Protein AF-A0A6V7LNT9-F1 (afdb_monomer)

Organism: NCBI:txid1563983

Solvent-accessible surface area (backbone atoms only — not comparable to full-atom values): 4532 Å² total; per-residue (Å²): 110,69,45,78,51,75,54,79,62,82,68,85,82,69,86,92,62,84,69,89,43,50,52,44,43,37,43,35,35,55,62,98,73,78,59,92,90,59,84,85,65,76,45,81,46,77,45,73,68,32,94,83,55,80,88,87,79,86,87,88,82,91,81,132

Foldseek 3Di:
DKDKDFPQDLDDDDPPDPPRWDKGKIKIWRDPDDDVVDDTDIDIDIDRTDPPDDDPDDDDDDDD

Mean predicted aligned error: 9.3 Å

Sequence (64 aa):
KWIIDEIHEKYYYCLPCCNEGEMNVQIRIPSQNYTIGETIKVLFITDVCSDNVEIIHVLVHLKQ

Structure (mmCIF, N/CA/C/O backbone):
data_AF-A0A6V7LNT9-F1
#
_entry.id   AF-A0A6V7LNT9-F1
#
loop_
_atom_site.group_PDB
_atom_site.id
_atom_site.type_symbol
_atom_site.label_atom_id
_atom_site.label_alt_id
_atom_site.label_comp_id
_atom_site.label_asym_id
_atom_site.label_entity_id
_atom_site.label_seq_id
_atom_site.pdbx_PDB_ins_code
_atom_site.Cartn_x
_atom_site.Cartn_y
_atom_site.Cartn_z
_atom_site.occupancy
_atom_site.B_iso_or_equiv
_atom_site.auth_seq_id
_atom_site.auth_comp_id
_atom_site.auth_asym_id
_atom_site.auth_atom_id
_atom_site.pdbx_PDB_model_num
ATOM 1 N N . LYS A 1 1 ? 0.700 9.875 14.355 1.00 50.12 1 LYS A N 1
ATOM 2 C CA . LYS A 1 1 ? 2.128 9.629 14.031 1.00 50.12 1 LYS A CA 1
ATOM 3 C C . LYS A 1 1 ? 2.132 8.400 13.142 1.00 50.12 1 LYS A C 1
ATOM 5 O O . LYS A 1 1 ? 1.695 7.371 13.623 1.00 50.12 1 LYS A O 1
ATOM 10 N N . TRP A 1 2 ? 2.479 8.532 11.863 1.00 48.44 2 TRP A N 1
ATOM 11 C CA . TRP A 1 2 ? 2.401 7.414 10.920 1.00 48.44 2 TRP A CA 1
ATOM 12 C C . TRP A 1 2 ? 3.398 6.323 11.302 1.00 48.44 2 TRP A C 1
ATOM 14 O O . TRP A 1 2 ? 4.547 6.631 11.621 1.00 48.44 2 TRP A O 1
ATOM 24 N N . ILE A 1 3 ? 2.947 5.076 11.281 1.00 56.25 3 ILE A N 1
ATOM 25 C CA . ILE A 1 3 ? 3.831 3.920 11.213 1.00 56.25 3 ILE A CA 1
ATOM 26 C C . ILE A 1 3 ? 4.186 3.773 9.745 1.00 56.25 3 ILE A C 1
ATOM 28 O O . ILE A 1 3 ? 3.303 3.792 8.881 1.00 56.25 3 ILE A O 1
ATOM 32 N N . ILE A 1 4 ? 5.478 3.686 9.483 1.00 54.44 4 ILE A N 1
ATOM 33 C CA . ILE A 1 4 ? 6.000 3.364 8.168 1.00 54.44 4 ILE A CA 1
ATOM 34 C C . ILE A 1 4 ? 6.314 1.876 8.239 1.00 54.44 4 ILE A C 1
ATOM 36 O O . ILE A 1 4 ? 7.161 1.482 9.037 1.00 54.44 4 ILE A O 1
ATOM 40 N N . ASP A 1 5 ? 5.577 1.072 7.481 1.00 52.47 5 ASP A N 1
ATOM 41 C CA . ASP A 1 5 ? 5.948 -0.316 7.236 1.00 52.47 5 ASP A CA 1
ATOM 42 C C . ASP A 1 5 ? 6.507 -0.354 5.810 1.00 52.47 5 ASP A C 1
ATOM 44 O O . ASP A 1 5 ? 5.774 -0.246 4.820 1.00 52.47 5 ASP A O 1
ATOM 48 N N . GLU A 1 6 ? 7.836 -0.324 5.706 1.00 46.28 6 GLU A N 1
ATOM 49 C CA . GLU A 1 6 ? 8.536 -0.343 4.422 1.00 46.28 6 GLU A CA 1
ATOM 50 C C . GLU A 1 6 ? 8.586 -1.782 3.912 1.00 46.28 6 GLU A C 1
ATOM 52 O O . GLU A 1 6 ? 9.538 -2.527 4.154 1.00 46.28 6 GLU A O 1
ATOM 57 N N . ILE A 1 7 ? 7.535 -2.186 3.204 1.00 49.84 7 ILE A N 1
ATOM 58 C CA . ILE A 1 7 ? 7.531 -3.450 2.474 1.00 49.84 7 ILE A CA 1
ATOM 59 C C . ILE A 1 7 ? 8.310 -3.241 1.170 1.00 49.84 7 ILE A C 1
ATOM 61 O O . ILE A 1 7 ? 7.752 -2.892 0.134 1.00 49.84 7 ILE A O 1
ATOM 65 N N . HIS A 1 8 ? 9.625 -3.455 1.225 1.00 44.28 8 HIS A N 1
ATOM 66 C CA . HIS A 1 8 ? 10.487 -3.500 0.042 1.00 44.28 8 HIS A CA 1
ATOM 67 C C . HIS A 1 8 ? 10.315 -4.839 -0.692 1.00 44.28 8 HIS A C 1
ATOM 69 O O . HIS A 1 8 ? 11.196 -5.701 -0.654 1.00 44.28 8 HIS A O 1
ATOM 75 N N . GLU A 1 9 ? 9.169 -5.055 -1.336 1.00 44.50 9 GLU A N 1
ATOM 76 C CA . GLU A 1 9 ? 8.985 -6.234 -2.185 1.00 44.50 9 GLU A CA 1
ATOM 77 C C . GLU A 1 9 ? 9.545 -5.976 -3.588 1.00 44.50 9 GLU A C 1
ATOM 79 O O . GLU A 1 9 ? 8.973 -5.251 -4.397 1.00 44.50 9 GLU A O 1
ATOM 84 N N . LYS A 1 10 ? 10.696 -6.596 -3.882 1.00 40.25 10 LYS A N 1
ATOM 85 C CA . LYS A 1 10 ? 11.216 -6.707 -5.249 1.00 40.25 10 LYS A CA 1
ATOM 86 C C . LYS A 1 10 ? 10.410 -7.767 -5.990 1.00 40.25 10 LYS A C 1
ATOM 88 O O . LYS A 1 10 ? 10.631 -8.964 -5.795 1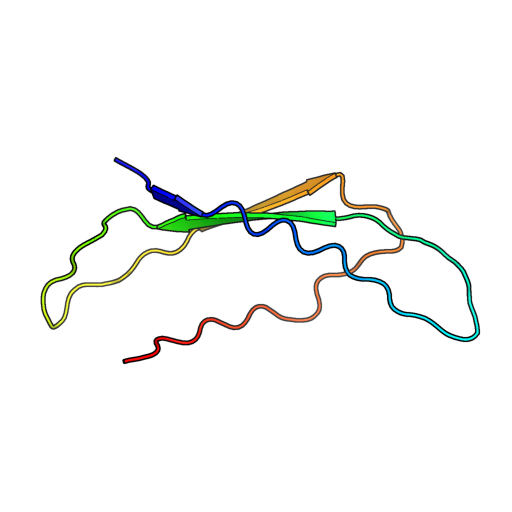.00 40.25 10 LYS A O 1
ATOM 93 N N . TYR A 1 11 ? 9.484 -7.338 -6.836 1.00 46.03 11 TYR A N 1
ATOM 94 C CA . TYR A 1 11 ? 8.742 -8.251 -7.698 1.00 46.03 11 TYR A CA 1
ATOM 95 C C . TYR A 1 11 ? 9.554 -8.565 -8.956 1.00 46.03 11 TYR A C 1
ATOM 97 O O . TYR A 1 11 ? 9.799 -7.695 -9.783 1.00 46.03 11 TYR A O 1
ATOM 105 N N . TYR A 1 12 ? 9.941 -9.832 -9.113 1.00 40.81 12 TYR A N 1
ATOM 106 C CA . TYR A 1 12 ? 10.487 -10.357 -10.363 1.00 40.81 12 TYR A CA 1
ATOM 107 C C . TYR A 1 12 ? 9.428 -11.232 -11.022 1.00 40.81 12 TYR A C 1
ATOM 109 O O . TYR A 1 12 ? 9.132 -12.326 -10.538 1.00 40.81 12 TYR A O 1
ATOM 117 N N . TYR A 1 13 ? 8.863 -10.780 -12.137 1.00 39.25 13 TYR A N 1
ATOM 118 C CA . TYR A 1 13 ? 8.087 -11.665 -12.996 1.00 39.25 13 TYR A CA 1
ATOM 119 C C . TYR A 1 13 ? 8.314 -11.320 -14.463 1.00 39.25 13 TYR A C 1
ATOM 121 O O . TYR A 1 13 ? 7.838 -10.280 -14.897 1.00 39.25 13 TYR A O 1
ATOM 129 N N . CYS A 1 14 ? 9.005 -12.192 -15.216 1.00 39.53 14 CYS A N 1
ATOM 130 C CA . CYS A 1 14 ? 8.517 -12.685 -16.515 1.00 39.53 14 CYS A CA 1
ATOM 131 C C . CYS A 1 14 ? 9.450 -13.728 -17.176 1.00 39.53 14 CYS A C 1
ATOM 133 O O . CYS A 1 14 ? 10.662 -13.547 -17.249 1.00 39.53 14 CYS A O 1
ATOM 135 N N . LEU A 1 15 ? 8.846 -14.765 -17.766 1.00 33.44 15 LEU A N 1
ATOM 136 C CA . LEU A 1 15 ? 9.338 -15.525 -18.927 1.00 33.44 15 LEU A CA 1
ATOM 137 C C . LEU A 1 15 ? 8.282 -15.320 -20.035 1.00 33.44 15 LEU A C 1
ATOM 139 O O . LEU A 1 15 ? 7.105 -15.510 -19.721 1.00 33.44 15 LEU A O 1
ATOM 143 N N . PRO A 1 16 ? 8.614 -14.958 -21.298 1.00 52.22 16 PRO A N 1
ATOM 144 C CA . PRO A 1 16 ? 9.925 -14.972 -21.955 1.00 52.22 16 PRO A CA 1
ATOM 145 C C . PRO A 1 16 ? 10.517 -13.577 -22.277 1.00 52.22 16 PRO A C 1
ATOM 147 O O . PRO A 1 16 ? 11.487 -13.495 -23.028 1.00 52.22 16 PRO A O 1
ATOM 150 N N . CYS A 1 17 ? 9.964 -12.478 -21.755 1.00 49.69 17 CYS A N 1
ATOM 151 C CA . CYS A 1 17 ? 10.444 -11.119 -22.043 1.00 49.69 17 CYS A CA 1
ATOM 152 C C . CYS A 1 17 ? 11.147 -10.524 -20.817 1.00 49.69 17 CYS A C 1
ATOM 154 O O . CYS A 1 17 ? 10.496 -10.050 -19.889 1.00 49.69 17 CYS A O 1
ATOM 156 N N . CYS A 1 18 ? 12.480 -10.563 -20.819 1.00 54.09 18 CYS A N 1
ATOM 157 C CA . CYS A 1 18 ? 13.337 -10.008 -19.774 1.00 54.09 18 CYS A CA 1
ATOM 158 C C . CYS A 1 18 ? 13.383 -8.474 -19.847 1.00 54.09 18 CYS A C 1
ATOM 160 O O . CYS A 1 18 ? 14.390 -7.908 -20.262 1.00 54.09 18 CYS A O 1
ATOM 162 N N 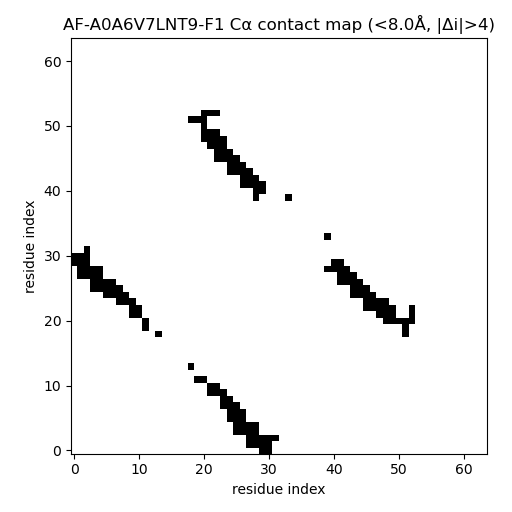. ASN A 1 19 ? 12.308 -7.795 -19.457 1.00 57.09 19 ASN A N 1
ATOM 163 C CA . ASN A 1 19 ? 12.417 -6.406 -19.027 1.00 57.09 19 ASN A CA 1
ATOM 164 C C . ASN A 1 19 ? 12.334 -6.426 -17.504 1.00 57.09 19 ASN A C 1
ATOM 166 O O . ASN A 1 19 ? 11.245 -6.528 -16.943 1.00 57.09 19 ASN A O 1
ATOM 170 N N . GLU A 1 20 ? 13.493 -6.397 -16.848 1.00 67.31 20 GLU A N 1
ATOM 171 C CA . GLU A 1 20 ? 13.560 -6.178 -15.406 1.00 67.31 20 GLU A CA 1
ATOM 172 C C . GLU A 1 20 ? 12.966 -4.798 -15.109 1.00 67.31 20 GLU A C 1
ATOM 174 O O . GLU A 1 20 ? 13.248 -3.823 -15.806 1.00 67.31 20 GLU A O 1
ATOM 179 N N . GLY A 1 21 ? 12.057 -4.737 -14.146 1.00 70.06 21 GLY A N 1
ATOM 180 C CA . GLY A 1 21 ? 11.386 -3.516 -13.734 1.00 70.06 21 GLY A CA 1
ATOM 181 C C . GLY A 1 21 ? 11.457 -3.413 -12.224 1.00 70.06 21 GLY A C 1
ATOM 182 O O . GLY A 1 21 ? 11.284 -4.404 -11.519 1.00 70.06 21 GLY A O 1
ATOM 183 N N . GLU A 1 22 ? 11.750 -2.221 -11.735 1.00 77.12 22 GLU A N 1
ATOM 184 C CA . GLU A 1 22 ? 11.750 -1.912 -10.312 1.00 77.12 22 GLU A CA 1
ATOM 185 C C . GLU A 1 22 ? 10.541 -1.037 -9.982 1.00 77.12 22 GLU A C 1
ATOM 187 O O . GLU A 1 22 ? 10.120 -0.207 -10.794 1.00 77.12 22 GLU A O 1
ATOM 192 N N . MET A 1 23 ? 9.971 -1.268 -8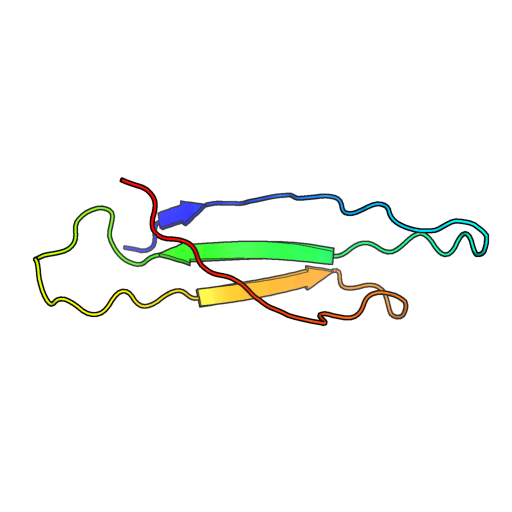.803 1.00 80.06 23 MET A N 1
ATOM 193 C CA . MET A 1 23 ? 8.998 -0.404 -8.151 1.00 80.06 23 MET A CA 1
ATOM 194 C C . MET A 1 23 ? 9.223 -0.510 -6.651 1.00 80.06 23 MET A C 1
ATOM 196 O O . MET A 1 23 ? 9.194 -1.605 -6.090 1.00 80.06 23 MET A O 1
ATOM 200 N N . ASN A 1 24 ? 9.409 0.630 -6.000 1.00 78.81 24 ASN A N 1
ATOM 201 C CA . ASN A 1 24 ? 9.396 0.719 -4.553 1.00 78.81 24 ASN A CA 1
ATOM 202 C C . ASN A 1 24 ? 7.968 0.999 -4.082 1.00 78.81 24 ASN A C 1
ATOM 204 O O . ASN A 1 24 ? 7.232 1.793 -4.676 1.00 78.81 24 ASN A O 1
ATOM 208 N N . VAL A 1 25 ? 7.566 0.322 -3.008 1.00 78.81 25 VAL A N 1
ATOM 209 C CA . VAL A 1 25 ? 6.242 0.471 -2.405 1.00 78.81 25 VAL A CA 1
ATOM 210 C C . VAL A 1 25 ? 6.410 0.744 -0.918 1.00 78.81 25 VAL A C 1
ATOM 212 O O . VAL A 1 25 ? 7.117 0.036 -0.210 1.00 78.81 25 VAL A O 1
ATOM 215 N N . GLN A 1 26 ? 5.730 1.773 -0.427 1.00 80.06 26 GLN A N 1
ATOM 216 C CA . GLN A 1 26 ? 5.639 2.084 0.994 1.00 80.06 26 GLN A CA 1
ATOM 217 C C . GLN A 1 26 ? 4.179 2.072 1.427 1.00 80.06 26 GLN A C 1
ATOM 219 O O . GLN A 1 26 ? 3.329 2.732 0.818 1.00 80.06 26 GLN A O 1
ATOM 224 N N . ILE A 1 27 ? 3.897 1.373 2.527 1.00 82.44 27 ILE A N 1
ATOM 225 C CA . ILE A 1 27 ? 2.582 1.371 3.162 1.00 82.44 27 ILE A CA 1
ATOM 226 C C . ILE A 1 27 ? 2.666 2.188 4.447 1.00 82.44 27 ILE A C 1
ATOM 228 O O . ILE A 1 27 ? 3.544 1.997 5.290 1.00 82.44 27 ILE A O 1
ATOM 232 N N . ARG A 1 28 ? 1.736 3.132 4.608 1.00 81.88 28 ARG A N 1
ATOM 233 C CA . ARG A 1 28 ? 1.641 3.957 5.815 1.00 81.88 28 ARG A CA 1
ATOM 234 C C . ARG A 1 28 ? 0.283 3.793 6.470 1.00 81.88 28 ARG A C 1
ATOM 236 O O . ARG A 1 28 ? -0.758 4.007 5.845 1.00 81.88 28 ARG A O 1
ATOM 243 N N . ILE A 1 29 ? 0.320 3.476 7.761 1.00 84.62 29 ILE A N 1
ATOM 244 C CA . ILE A 1 29 ? -0.857 3.303 8.615 1.00 84.62 29 ILE A CA 1
ATOM 245 C C . ILE A 1 29 ? -0.741 4.295 9.789 1.00 84.62 29 ILE A C 1
ATOM 247 O O . ILE A 1 29 ? 0.327 4.419 10.392 1.00 84.62 29 ILE A O 1
ATOM 251 N N . PRO A 1 30 ? -1.785 5.080 10.109 1.00 77.44 30 PRO A N 1
ATOM 252 C CA . PRO A 1 30 ? -1.667 6.219 11.021 1.00 77.44 30 PRO A CA 1
ATOM 253 C C . PRO A 1 30 ? -1.601 5.847 12.507 1.00 77.44 30 PRO A C 1
ATOM 255 O O . PRO A 1 30 ? -1.218 6.704 13.311 1.00 77.44 30 PRO A O 1
ATOM 258 N N . SER A 1 31 ? -1.993 4.626 12.879 1.00 78.06 31 SER A N 1
ATOM 259 C CA . SER A 1 31 ? -2.061 4.166 14.268 1.00 78.06 31 SER A CA 1
ATOM 260 C C . SER A 1 31 ? -1.740 2.678 14.384 1.00 78.06 31 SER A C 1
ATOM 262 O O . SER A 1 31 ? -2.009 1.912 13.465 1.00 78.06 31 SER A O 1
ATOM 264 N N . GLN A 1 32 ? -1.163 2.273 15.521 1.00 74.12 32 GLN A N 1
ATOM 265 C CA . GLN A 1 32 ? -0.930 0.855 15.848 1.00 74.12 32 GLN A CA 1
ATOM 266 C C . GLN A 1 32 ? -2.185 0.224 16.452 1.00 74.12 32 GLN A C 1
ATOM 268 O O . GLN A 1 32 ? -2.352 -0.988 16.416 1.00 74.12 32 GLN A O 1
ATOM 273 N N . ASN A 1 33 ? -3.068 1.065 16.994 1.00 81.50 33 ASN A N 1
ATOM 274 C CA . ASN A 1 33 ? -4.267 0.661 17.703 1.00 81.50 33 ASN A CA 1
ATOM 275 C C . ASN A 1 33 ? -5.480 1.290 17.032 1.00 81.50 33 ASN A C 1
ATOM 277 O O . ASN A 1 33 ? -5.476 2.489 16.741 1.00 81.50 33 ASN A O 1
ATOM 281 N N . TYR A 1 34 ? -6.515 0.484 16.850 1.00 84.12 34 TYR A N 1
ATOM 282 C CA . TYR A 1 34 ? -7.797 0.911 16.318 1.00 84.12 34 TYR A CA 1
ATOM 283 C C . TYR A 1 34 ? -8.899 0.469 17.261 1.00 84.12 34 TYR A C 1
ATOM 285 O O . TYR A 1 34 ? -8.865 -0.635 17.807 1.00 84.12 34 TYR A O 1
ATOM 293 N N . THR A 1 35 ? -9.877 1.342 17.457 1.00 91.25 35 THR A N 1
ATOM 294 C CA . THR A 1 35 ? -11.105 0.983 18.160 1.00 91.25 35 THR A CA 1
ATOM 295 C C . THR A 1 35 ? -12.052 0.237 17.224 1.00 91.25 35 THR A C 1
ATOM 297 O O . THR A 1 35 ? -12.029 0.411 16.004 1.00 91.25 35 THR A O 1
ATOM 300 N N . ILE A 1 36 ? -12.887 -0.642 17.780 1.00 89.50 36 ILE A N 1
ATOM 301 C CA . ILE A 1 36 ? -13.878 -1.370 16.979 1.00 89.50 36 ILE A CA 1
ATOM 302 C C . ILE A 1 36 ? -14.831 -0.355 16.334 1.00 89.50 36 ILE A C 1
ATOM 304 O O . ILE A 1 36 ? -15.412 0.479 17.025 1.00 89.50 36 ILE A O 1
ATOM 308 N N . GLY A 1 37 ? -14.990 -0.443 15.011 1.00 89.50 37 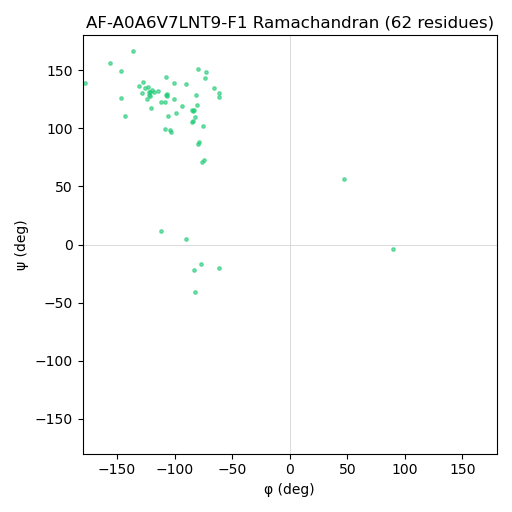GLY A N 1
ATOM 309 C CA . GLY A 1 37 ? -15.793 0.493 14.216 1.00 89.50 37 GLY A CA 1
ATOM 310 C C . GLY A 1 37 ? -15.018 1.705 13.690 1.00 89.50 37 GLY A C 1
ATOM 311 O O . GLY A 1 37 ? -15.569 2.491 12.921 1.00 89.50 37 GLY A O 1
ATOM 312 N N . GLU A 1 38 ? -13.744 1.855 14.050 1.00 87.25 38 GLU A N 1
ATOM 313 C CA . GLU A 1 38 ? -12.892 2.913 13.520 1.00 87.25 38 GLU A CA 1
ATOM 314 C C . GLU A 1 38 ? -12.483 2.644 12.066 1.00 87.25 38 GLU A C 1
ATOM 316 O O . GLU A 1 38 ? -12.221 1.512 11.658 1.00 87.25 38 GLU A O 1
ATOM 321 N N . THR A 1 39 ? -12.401 3.707 11.264 1.00 87.56 39 THR A N 1
ATOM 322 C CA . THR A 1 39 ? -11.931 3.614 9.877 1.00 87.56 39 THR A CA 1
ATOM 323 C C . THR A 1 39 ? -10.404 3.582 9.823 1.00 87.56 39 THR A C 1
ATOM 325 O O . THR A 1 39 ? -9.740 4.555 10.187 1.00 87.56 39 THR A O 1
ATOM 328 N N . ILE A 1 40 ? -9.843 2.504 9.275 1.00 87.00 40 ILE A N 1
ATOM 329 C CA . ILE A 1 40 ? -8.406 2.384 9.014 1.00 87.00 40 ILE A CA 1
ATOM 330 C C . ILE A 1 40 ? -8.082 3.085 7.690 1.00 87.00 40 ILE A C 1
ATOM 332 O O . ILE A 1 40 ? -8.445 2.614 6.615 1.00 87.00 40 ILE A O 1
ATOM 336 N N . LYS A 1 41 ? -7.386 4.223 7.757 1.00 85.88 41 LYS A N 1
ATOM 337 C CA . LYS A 1 41 ? -6.854 4.900 6.565 1.00 85.88 41 LYS A CA 1
ATOM 338 C C . LYS A 1 41 ? -5.501 4.296 6.205 1.00 85.88 41 LYS A C 1
ATOM 340 O O . LYS A 1 41 ? -4.559 4.448 6.975 1.00 85.88 41 LYS A O 1
ATOM 345 N N . VAL A 1 42 ? -5.402 3.653 5.047 1.00 84.75 42 VAL A N 1
ATOM 346 C CA . VAL A 1 42 ? -4.140 3.108 4.525 1.00 84.75 42 VAL A CA 1
ATOM 347 C C . VAL A 1 42 ? -3.676 3.982 3.369 1.00 84.75 42 VAL A C 1
ATOM 349 O O . VAL A 1 42 ? -4.453 4.262 2.458 1.00 84.75 42 VAL A O 1
ATOM 352 N N . LEU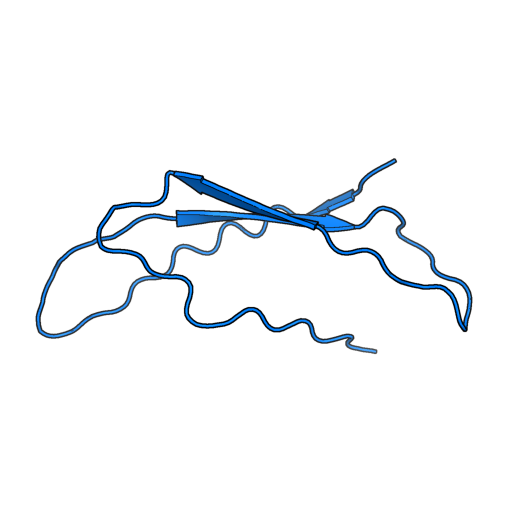 A 1 43 ? -2.427 4.440 3.420 1.00 84.62 43 LEU A N 1
ATOM 353 C CA . LEU A 1 43 ? -1.808 5.198 2.339 1.00 84.62 43 LEU A CA 1
ATOM 354 C C . LEU A 1 43 ? -0.760 4.326 1.648 1.00 84.62 43 LEU A C 1
ATOM 356 O O . LEU A 1 43 ? 0.180 3.862 2.293 1.00 84.62 43 LEU A O 1
ATOM 360 N N . PHE A 1 44 ? -0.933 4.152 0.343 1.00 84.12 44 PHE A N 1
ATOM 361 C CA . PHE A 1 44 ? 0.011 3.482 -0.542 1.00 84.12 44 PHE A CA 1
ATOM 362 C C . PHE A 1 44 ? 0.802 4.541 -1.295 1.00 84.12 44 PHE A C 1
ATOM 364 O O . PHE A 1 44 ? 0.216 5.432 -1.911 1.00 84.12 44 PHE A O 1
ATOM 371 N N . ILE A 1 45 ? 2.123 4.463 -1.215 1.00 84.06 45 ILE A N 1
ATOM 372 C CA . ILE A 1 45 ? 3.029 5.340 -1.949 1.00 84.06 45 ILE A CA 1
ATOM 373 C C . ILE A 1 45 ? 3.910 4.442 -2.798 1.00 84.06 45 ILE A C 1
ATOM 375 O O . ILE A 1 45 ? 4.502 3.499 -2.282 1.00 84.06 45 ILE A O 1
ATOM 379 N N . THR A 1 46 ? 3.978 4.746 -4.084 1.00 81.88 46 THR A N 1
ATOM 380 C CA . THR A 1 46 ? 4.865 4.073 -5.027 1.00 81.88 46 THR A CA 1
ATOM 381 C C . THR A 1 46 ? 5.898 5.069 -5.525 1.00 81.88 46 THR A C 1
ATOM 383 O O . THR A 1 46 ? 5.541 6.181 -5.925 1.00 81.88 46 THR A O 1
ATOM 386 N N . ASP A 1 47 ? 7.162 4.679 -5.512 1.00 79.12 47 ASP A N 1
ATOM 387 C CA . ASP A 1 47 ? 8.284 5.449 -6.036 1.00 79.12 47 ASP A CA 1
ATOM 388 C C . ASP A 1 47 ? 9.224 4.544 -6.840 1.00 79.12 47 ASP A C 1
ATOM 390 O O . ASP A 1 47 ? 9.082 3.325 -6.827 1.00 79.12 47 ASP A O 1
ATOM 394 N N . VAL A 1 48 ? 10.138 5.143 -7.612 1.00 75.06 48 VAL A N 1
ATOM 395 C CA . VAL A 1 48 ? 11.067 4.410 -8.499 1.00 75.06 48 VAL A CA 1
ATOM 396 C C . VAL A 1 48 ? 10.331 3.350 -9.335 1.00 75.06 48 VAL A C 1
ATOM 398 O O . VAL A 1 48 ? 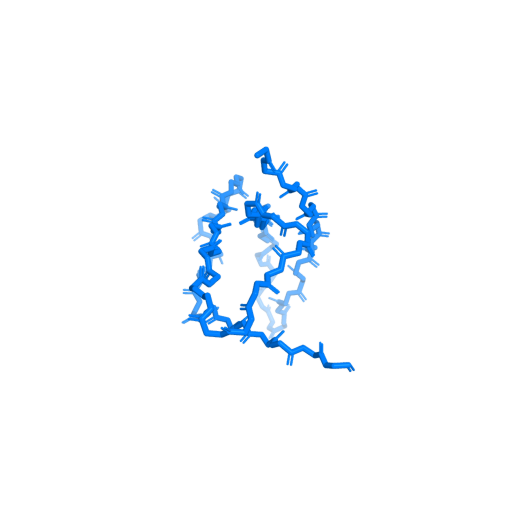10.633 2.170 -9.249 1.00 75.06 48 VAL A O 1
ATOM 401 N N . CYS A 1 49 ? 9.316 3.760 -10.101 1.00 76.75 49 CYS A N 1
ATOM 402 C CA . CYS A 1 49 ? 8.558 2.859 -10.972 1.00 76.75 49 CYS A CA 1
ATOM 403 C C . CYS A 1 49 ? 9.162 2.875 -12.376 1.00 76.75 49 CYS A C 1
ATOM 405 O O . CYS A 1 49 ? 9.205 3.923 -13.019 1.00 76.75 49 CYS A O 1
ATOM 407 N N . SER A 1 50 ? 9.633 1.722 -12.842 1.00 83.06 50 SER A N 1
ATOM 408 C CA . SER A 1 50 ? 10.118 1.559 -14.214 1.00 83.06 50 SER A CA 1
ATOM 409 C C . SER A 1 50 ? 8.945 1.561 -15.203 1.00 83.06 50 SER A C 1
ATOM 411 O O . SER A 1 50 ? 7.858 1.095 -14.867 1.00 83.06 50 SER A O 1
ATOM 413 N N . ASP A 1 51 ? 9.155 2.047 -16.431 1.00 81.06 51 ASP A N 1
ATOM 414 C CA . ASP A 1 51 ? 8.093 2.198 -17.448 1.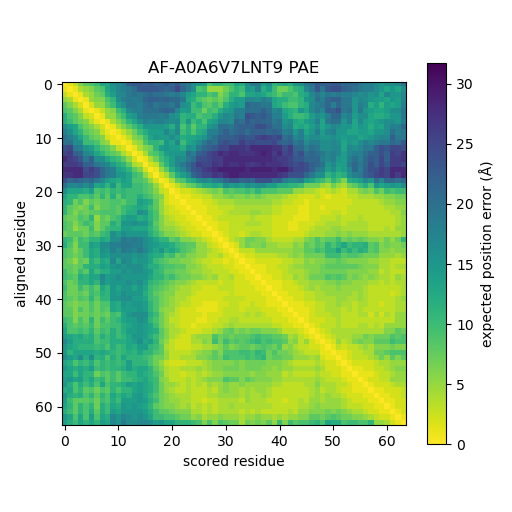00 81.06 51 ASP A CA 1
ATOM 415 C C . ASP A 1 51 ? 7.422 0.869 -17.854 1.00 81.06 51 ASP A C 1
ATOM 417 O O . ASP A 1 51 ? 6.324 0.848 -18.404 1.00 81.06 51 ASP A O 1
ATOM 421 N N . ASN A 1 52 ? 8.093 -0.255 -17.601 1.00 76.81 52 ASN A N 1
ATOM 422 C CA . ASN A 1 52 ? 7.619 -1.619 -17.837 1.00 76.81 52 ASN A CA 1
ATOM 423 C C . ASN A 1 52 ? 6.874 -2.235 -16.638 1.00 76.81 52 ASN A C 1
ATOM 425 O O . ASN A 1 52 ? 6.536 -3.418 -16.697 1.00 76.81 52 ASN A O 1
ATOM 429 N N . VAL A 1 53 ? 6.645 -1.481 -15.558 1.00 75.38 53 VAL A N 1
ATOM 430 C CA . VAL A 1 53 ? 5.908 -1.930 -14.369 1.00 75.38 53 VAL A CA 1
ATOM 431 C C . VAL A 1 53 ? 4.533 -1.265 -14.332 1.00 75.38 53 VAL A C 1
ATOM 433 O O . VAL A 1 53 ? 4.416 -0.046 -14.408 1.00 75.38 53 VAL A O 1
ATOM 436 N N . GLU A 1 54 ? 3.483 -2.073 -14.180 1.00 79.31 54 GLU A N 1
ATOM 437 C CA . GLU A 1 54 ? 2.094 -1.614 -14.082 1.00 79.31 54 GLU A CA 1
ATOM 438 C C . GLU A 1 54 ? 1.431 -2.166 -12.811 1.00 79.31 54 GLU A C 1
ATOM 440 O O . GLU A 1 54 ? 1.536 -3.354 -12.496 1.00 79.31 54 GLU A O 1
ATOM 445 N N . ILE A 1 55 ? 0.710 -1.306 -12.085 1.00 77.56 55 ILE A N 1
ATOM 446 C CA . ILE A 1 55 ? -0.087 -1.714 -10.924 1.00 77.56 55 ILE A CA 1
ATOM 447 C C . ILE A 1 55 ? -1.456 -2.191 -11.409 1.00 77.56 55 ILE A C 1
ATOM 449 O O . ILE A 1 55 ? -2.323 -1.388 -11.744 1.00 77.56 55 ILE A O 1
ATOM 453 N N . ILE A 1 56 ? -1.670 -3.505 -11.393 1.00 79.75 56 ILE A N 1
ATOM 454 C CA . ILE A 1 56 ? -2.929 -4.114 -11.850 1.00 79.75 56 ILE A CA 1
ATOM 455 C C . ILE A 1 56 ? -4.006 -4.063 -10.754 1.00 79.75 56 ILE A C 1
ATOM 457 O O . ILE A 1 56 ? -5.179 -3.818 -11.032 1.00 79.75 56 ILE A O 1
ATOM 461 N N . HIS A 1 57 ? -3.632 -4.321 -9.497 1.00 76.94 57 HIS A N 1
ATOM 462 C CA . HIS A 1 57 ? -4.549 -4.304 -8.356 1.00 76.94 57 HIS A CA 1
ATOM 463 C C . HIS A 1 57 ? -3.813 -4.047 -7.037 1.00 76.94 57 HIS A C 1
ATOM 465 O O . HIS A 1 57 ? -2.633 -4.358 -6.901 1.00 76.94 57 HIS A O 1
ATOM 471 N N . VAL A 1 58 ? -4.541 -3.531 -6.043 1.00 78.12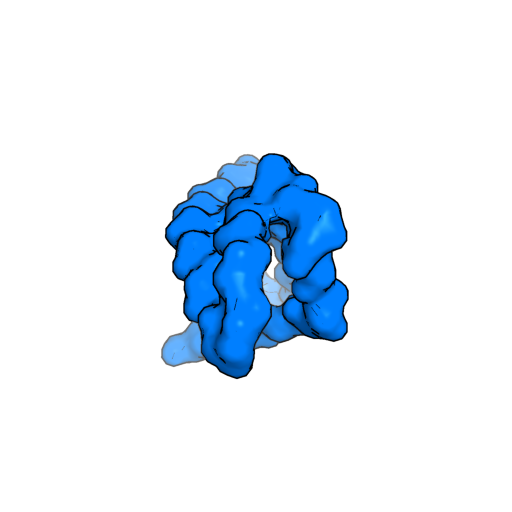 58 VAL A N 1
ATOM 472 C CA . VAL A 1 58 ? -4.073 -3.380 -4.656 1.00 78.12 58 VAL A CA 1
ATOM 473 C C . VAL A 1 58 ? -5.051 -4.107 -3.739 1.00 78.12 58 VAL A C 1
ATOM 475 O O . VAL A 1 58 ? -6.254 -3.847 -3.780 1.00 78.12 58 VAL A O 1
ATOM 478 N N . LEU A 1 59 ? -4.541 -5.025 -2.917 1.00 79.62 59 LEU A N 1
ATOM 479 C CA . LEU A 1 59 ? -5.331 -5.833 -1.986 1.00 79.62 59 LEU A CA 1
ATOM 480 C C . LEU A 1 59 ? -4.865 -5.580 -0.552 1.00 79.62 59 LEU A C 1
ATOM 482 O O . LEU A 1 59 ? -3.672 -5.615 -0.263 1.00 79.62 59 LEU A O 1
ATOM 486 N N . VAL A 1 60 ? -5.817 -5.356 0.356 1.00 78.31 60 VAL A N 1
ATOM 487 C CA . VAL A 1 60 ? -5.549 -5.150 1.785 1.00 78.31 60 VAL A CA 1
ATOM 488 C C . VAL A 1 60 ? -6.277 -6.220 2.576 1.00 78.31 60 VAL A C 1
ATOM 490 O O . VAL A 1 60 ? -7.504 -6.292 2.544 1.00 78.31 60 VAL A O 1
ATOM 493 N N . HIS A 1 61 ? -5.525 -7.052 3.293 1.00 80.38 61 HIS A N 1
ATOM 494 C CA . HIS A 1 61 ? -6.079 -8.103 4.139 1.00 80.38 61 HIS A CA 1
ATOM 495 C C . HIS A 1 61 ? -5.828 -7.784 5.610 1.00 80.38 61 HIS A C 1
ATOM 497 O O . 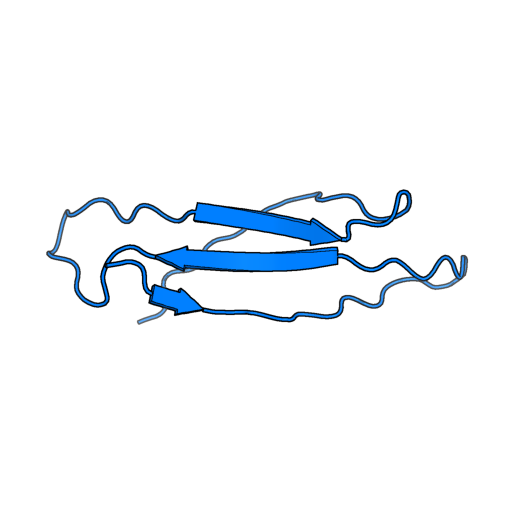HIS A 1 61 ? -4.681 -7.652 6.034 1.00 80.38 61 HIS A O 1
ATOM 503 N N . LEU A 1 62 ? -6.901 -7.717 6.397 1.00 76.75 62 LEU A N 1
ATOM 504 C CA . LEU A 1 62 ? -6.804 -7.687 7.851 1.00 76.75 62 LEU A CA 1
ATOM 505 C C . LEU A 1 62 ? -6.689 -9.134 8.350 1.00 76.75 62 LEU A C 1
ATOM 507 O O . LEU A 1 62 ? -7.617 -9.922 8.169 1.00 76.75 62 LEU A O 1
ATOM 511 N N . LYS A 1 63 ? -5.548 -9.496 8.941 1.00 78.69 63 LYS A N 1
ATOM 512 C CA . LYS A 1 63 ? -5.347 -10.804 9.581 1.00 78.69 63 LYS A CA 1
ATOM 513 C C . LYS A 1 63 ? -5.506 -10.654 11.093 1.00 78.69 63 LYS A C 1
ATOM 515 O O . LYS A 1 63 ? -5.054 -9.655 11.649 1.00 78.69 63 LYS A O 1
ATOM 520 N N . GLN A 1 64 ? -6.178 -11.622 11.711 1.00 66.19 64 GLN A N 1
ATOM 521 C CA . GLN A 1 64 ? -6.302 -11.752 13.165 1.00 66.19 64 GLN A CA 1
ATOM 522 C C . GLN A 1 64 ? -5.198 -12.648 13.714 1.00 66.19 64 GLN A C 1
ATOM 524 O O . GLN A 1 64 ? -4.831 -13.611 13.000 1.00 66.19 64 GLN A O 1
#

Radius of gyration: 15.06 Å; Cα contacts (8 Å, |Δi|>4): 80; chains: 1; bounding box: 29×25×40 Å

InterPro domains:
  IPR014752 Arrestin-like, C-terminal domain superfamily [G3DSA:2.60.40.640] (3-64)

pLDDT: mean 70.49, std 16.07, range [33.44, 91.25]

Secondary structure (DSSP, 8-state):
--EEE---------SS-------EEEEEES-S---TT-----EEEEES--TT------------